Protein AF-A0A1M2ZY39-F1 (afdb_monomer)

Radius of gyration: 20.86 Å; Cα contacts (8 Å, |Δi|>4): 11; chains: 1; bounding box: 55×40×40 Å

Nearest PDB structures (foldseek):
  3m1a-assembly1_C  TM=8.459E-01  e=1.256E-02  Streptomyces avermitilis
  3m1a-assembly4_D  TM=7.550E-01  e=1.352E-02  Streptomyces avermitilis

Mean predicted aligned error: 12.31 Å

pLDDT: mean 77.25, std 17.29, range [39.25, 96.81]

Secondary structure (DSSP, 8-state):
---SSSSHHHHHHHHHHHHHTTT-SS-HHHHHHHHHHHHSSSS--S----SHHHHHHHHHHHHHHHHHHHHHHHHH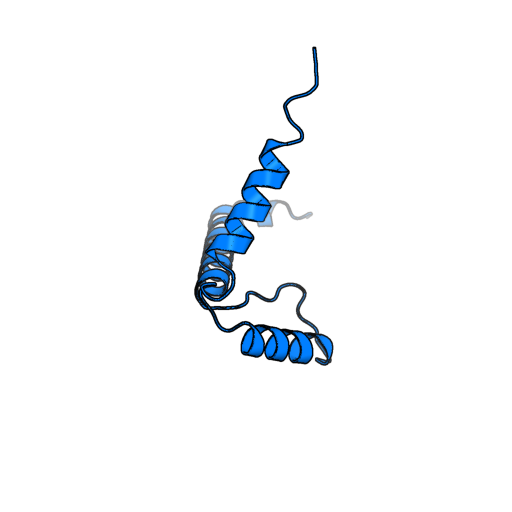HTTS--

Structure (mmCIF, N/CA/C/O backbone):
data_AF-A0A1M2ZY39-F1
#
_entry.id   AF-A0A1M2ZY39-F1
#
loop_
_atom_site.group_PDB
_atom_site.id
_atom_site.type_symbol
_atom_site.label_atom_id
_atom_site.label_alt_id
_atom_site.label_comp_id
_atom_site.label_asym_id
_atom_site.label_entity_id
_atom_site.label_seq_id
_atom_site.pdbx_PDB_ins_code
_atom_site.Cartn_x
_atom_site.Cartn_y
_atom_site.Cartn_z
_atom_site.occupancy
_atom_site.B_iso_or_equiv
_atom_site.auth_seq_id
_atom_site.auth_comp_id
_atom_site.auth_asym_id
_atom_site.auth_atom_id
_atom_site.pdbx_PDB_model_num
ATOM 1 N N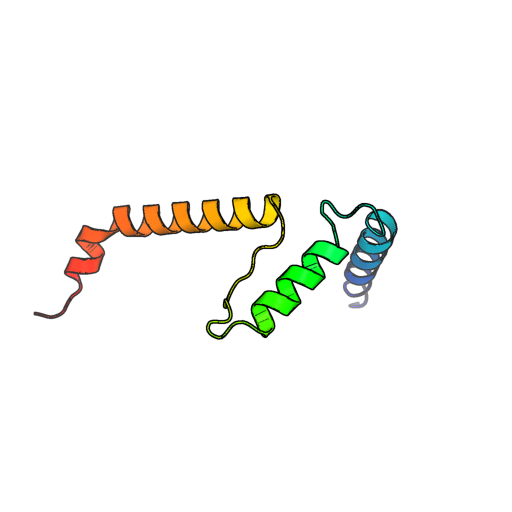 . MET A 1 1 ? 26.032 33.921 13.035 1.00 39.25 1 MET A N 1
ATOM 2 C CA . MET A 1 1 ? 26.796 32.693 12.719 1.00 39.25 1 MET A CA 1
ATOM 3 C C . MET A 1 1 ? 25.816 31.583 12.315 1.00 39.25 1 MET A C 1
ATOM 5 O O . MET A 1 1 ? 25.447 30.766 13.137 1.00 39.25 1 MET A O 1
ATOM 9 N N . VAL A 1 2 ? 25.297 31.603 11.077 1.00 47.53 2 VAL A N 1
ATOM 10 C CA . VAL A 1 2 ? 24.338 30.596 10.555 1.00 47.53 2 VAL A CA 1
ATOM 11 C C . VAL A 1 2 ? 24.635 30.366 9.071 1.00 47.53 2 VAL A C 1
ATOM 13 O O . VAL A 1 2 ? 23.954 30.891 8.200 1.00 47.53 2 VAL A O 1
ATOM 16 N N . ARG A 1 3 ? 25.705 29.632 8.758 1.00 48.56 3 ARG A N 1
ATOM 17 C CA . ARG A 1 3 ? 25.984 29.140 7.396 1.00 48.56 3 ARG A CA 1
ATOM 18 C C . ARG A 1 3 ? 26.724 27.803 7.454 1.00 48.56 3 ARG A C 1
ATOM 20 O O . ARG A 1 3 ? 27.878 27.728 7.067 1.00 48.56 3 ARG A O 1
ATOM 27 N N . HIS A 1 4 ? 26.092 26.751 7.979 1.00 47.19 4 HIS A N 1
ATOM 28 C CA . HIS A 1 4 ? 26.707 25.412 7.912 1.00 47.19 4 HIS A CA 1
ATOM 29 C C . HIS A 1 4 ? 25.747 24.218 7.801 1.00 47.19 4 HIS A C 1
ATOM 31 O O . HIS A 1 4 ? 26.194 23.084 7.752 1.00 47.19 4 HIS A O 1
ATOM 37 N N . ARG A 1 5 ? 24.425 24.427 7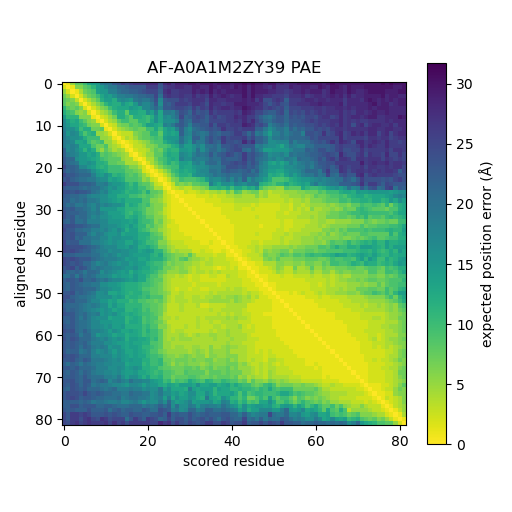.689 1.00 53.16 5 ARG A N 1
ATOM 38 C CA . ARG A 1 5 ? 23.454 23.311 7.611 1.00 53.16 5 ARG A CA 1
ATOM 39 C C . ARG A 1 5 ? 22.989 22.961 6.185 1.00 53.16 5 ARG A C 1
ATOM 41 O O . ARG A 1 5 ? 22.271 21.983 6.002 1.00 53.16 5 ARG A O 1
ATOM 48 N N . ARG A 1 6 ? 23.356 23.748 5.164 1.00 50.22 6 ARG A N 1
ATOM 49 C CA . ARG A 1 6 ? 22.845 23.572 3.786 1.00 50.22 6 ARG A CA 1
ATOM 50 C C . ARG A 1 6 ? 23.716 22.665 2.902 1.00 50.22 6 ARG A C 1
ATOM 52 O O . ARG A 1 6 ? 23.175 22.084 1.972 1.00 50.22 6 ARG A O 1
ATOM 59 N N . ASP A 1 7 ? 25.001 22.495 3.221 1.00 51.56 7 ASP A N 1
ATOM 60 C CA . ASP A 1 7 ? 25.951 21.727 2.392 1.00 51.56 7 ASP A CA 1
ATOM 61 C C . ASP A 1 7 ? 25.913 20.209 2.618 1.00 51.56 7 ASP A C 1
ATOM 63 O O . ASP A 1 7 ? 26.081 19.439 1.673 1.00 51.56 7 ASP A O 1
ATOM 67 N N . GLU A 1 8 ? 25.632 19.758 3.841 1.00 47.78 8 GLU A N 1
ATOM 68 C CA . GLU A 1 8 ? 25.672 18.328 4.187 1.00 47.78 8 GLU A CA 1
ATOM 69 C C . GLU A 1 8 ? 24.640 17.497 3.405 1.00 47.78 8 GLU A C 1
ATOM 71 O O . GLU A 1 8 ? 24.943 16.413 2.913 1.00 47.78 8 GLU A O 1
ATOM 76 N N . ARG A 1 9 ? 23.436 18.040 3.167 1.00 51.75 9 ARG A N 1
ATOM 77 C CA . ARG A 1 9 ? 22.380 17.332 2.415 1.00 51.75 9 ARG A CA 1
ATOM 78 C C . ARG A 1 9 ? 22.704 17.152 0.932 1.00 51.75 9 ARG A C 1
ATOM 80 O O . ARG A 1 9 ? 22.211 16.209 0.312 1.00 51.75 9 ARG A O 1
ATOM 87 N N . THR A 1 10 ? 23.509 18.044 0.367 1.00 52.59 10 THR A N 1
ATOM 88 C CA . THR A 1 10 ? 23.920 17.990 -1.039 1.00 52.59 10 THR A CA 1
ATOM 89 C C . THR A 1 10 ? 25.020 16.947 -1.230 1.00 52.59 10 THR A C 1
ATOM 91 O O . THR A 1 10 ? 24.964 16.169 -2.183 1.00 52.59 10 THR A O 1
ATOM 94 N N . LYS A 1 11 ? 25.962 16.856 -0.279 1.00 50.94 11 LYS A N 1
ATOM 95 C CA . LYS A 1 11 ? 27.036 15.851 -0.282 1.00 50.94 11 LYS A CA 1
ATOM 96 C C . LYS A 1 11 ? 26.496 14.424 -0.166 1.00 50.94 11 LYS A C 1
ATOM 98 O O . LYS A 1 11 ? 26.881 13.577 -0.964 1.00 50.94 11 LYS A O 1
ATOM 103 N N . THR A 1 12 ? 25.541 14.168 0.734 1.00 56.62 12 THR A N 1
ATOM 104 C CA . THR A 1 12 ? 24.939 12.828 0.900 1.00 56.62 12 THR A CA 1
ATOM 105 C C . THR A 1 12 ? 24.212 12.345 -0.358 1.00 56.62 12 THR A C 1
ATOM 107 O O . THR A 1 12 ? 24.336 11.183 -0.730 1.00 56.62 12 THR A O 1
ATOM 110 N N . ARG A 1 13 ? 23.483 13.229 -1.055 1.00 55.66 13 ARG A N 1
ATOM 111 C CA . ARG A 1 13 ? 22.776 12.881 -2.303 1.00 55.66 13 ARG A CA 1
ATOM 112 C C . ARG A 1 13 ? 23.729 12.574 -3.451 1.00 55.66 13 ARG A C 1
ATOM 114 O O . ARG A 1 13 ? 23.483 11.641 -4.207 1.00 55.66 13 ARG A O 1
ATOM 121 N N . LYS A 1 14 ? 24.799 13.363 -3.579 1.00 53.75 14 LYS A N 1
ATOM 122 C CA . LYS A 1 14 ? 25.806 13.168 -4.624 1.00 53.75 14 LYS A CA 1
ATOM 123 C C . LYS A 1 14 ? 26.554 11.849 -4.417 1.00 53.75 14 LYS A C 1
ATOM 125 O O . LYS A 1 14 ? 26.666 11.070 -5.352 1.00 53.75 14 LYS A O 1
ATOM 130 N N . HIS A 1 15 ? 26.931 11.553 -3.172 1.00 56.66 15 HIS A N 1
ATOM 131 C CA . HIS A 1 15 ? 27.626 10.317 -2.825 1.00 56.66 15 HIS A CA 1
ATOM 132 C C . HIS A 1 15 ? 26.743 9.070 -2.988 1.00 56.66 15 HIS A C 1
ATOM 134 O O . HIS A 1 15 ? 27.211 8.062 -3.502 1.00 56.66 15 HIS A O 1
ATOM 140 N N . TYR A 1 16 ? 25.453 9.150 -2.632 1.00 57.94 16 TYR A N 1
ATOM 141 C CA . TYR A 1 16 ? 24.483 8.068 -2.856 1.00 57.94 16 TYR A CA 1
ATOM 142 C C . TYR A 1 16 ? 24.246 7.787 -4.345 1.00 57.94 16 TYR A C 1
ATOM 144 O O . TYR A 1 16 ? 24.035 6.640 -4.718 1.00 57.94 16 TYR A O 1
ATOM 152 N N . ARG A 1 17 ? 24.287 8.819 -5.200 1.00 56.69 17 ARG A N 1
ATOM 153 C CA . ARG A 1 17 ? 24.195 8.653 -6.655 1.00 56.69 17 ARG A CA 1
ATOM 154 C C . ARG A 1 17 ? 25.464 8.001 -7.208 1.00 56.69 17 ARG A C 1
ATOM 156 O O . ARG A 1 17 ? 25.383 6.950 -7.817 1.00 56.69 17 ARG A O 1
ATOM 163 N N . GLU A 1 18 ? 26.635 8.535 -6.869 1.00 56.97 18 GLU A N 1
ATOM 164 C CA . GLU A 1 18 ? 27.933 8.023 -7.341 1.00 56.97 18 GLU A CA 1
ATOM 165 C C . GLU A 1 18 ? 28.229 6.570 -6.911 1.00 56.97 18 GLU A C 1
ATOM 167 O O . GLU A 1 18 ? 28.918 5.858 -7.633 1.00 56.97 18 GLU A O 1
ATOM 172 N N . THR A 1 19 ? 27.713 6.109 -5.763 1.00 57.28 19 THR A N 1
ATOM 173 C CA . THR A 1 19 ? 27.912 4.721 -5.281 1.00 57.28 19 THR A CA 1
ATOM 174 C C . THR A 1 19 ? 26.822 3.734 -5.699 1.00 57.28 19 THR A C 1
ATOM 176 O O . THR A 1 19 ? 27.069 2.528 -5.671 1.00 57.28 19 THR A O 1
ATOM 179 N N . ASN A 1 20 ? 25.641 4.215 -6.103 1.00 52.94 20 ASN A N 1
ATOM 180 C CA . ASN A 1 20 ? 24.534 3.362 -6.540 1.00 52.94 20 ASN A CA 1
ATOM 181 C C . ASN A 1 20 ? 24.247 3.444 -8.043 1.00 52.94 20 ASN A C 1
ATOM 183 O O . ASN A 1 20 ? 23.467 2.626 -8.519 1.00 52.94 20 ASN A O 1
ATOM 187 N N . ASP A 1 21 ? 24.848 4.366 -8.799 1.00 55.19 21 ASP A N 1
ATOM 188 C CA . ASP A 1 21 ? 24.753 4.402 -10.263 1.00 55.19 21 ASP A CA 1
ATOM 189 C C . ASP A 1 21 ? 25.210 3.035 -10.824 1.00 55.19 21 ASP A C 1
ATOM 191 O O . ASP A 1 21 ? 26.388 2.689 -10.801 1.00 55.19 21 ASP A O 1
ATOM 195 N N . GLY A 1 22 ? 24.246 2.210 -11.254 1.00 55.97 22 GLY A N 1
ATOM 196 C CA . GLY A 1 22 ? 24.466 0.836 -11.732 1.00 55.97 22 GLY A CA 1
ATOM 197 C C . GLY A 1 22 ? 24.472 -0.278 -10.668 1.00 55.97 22 GLY A C 1
ATOM 198 O O . GLY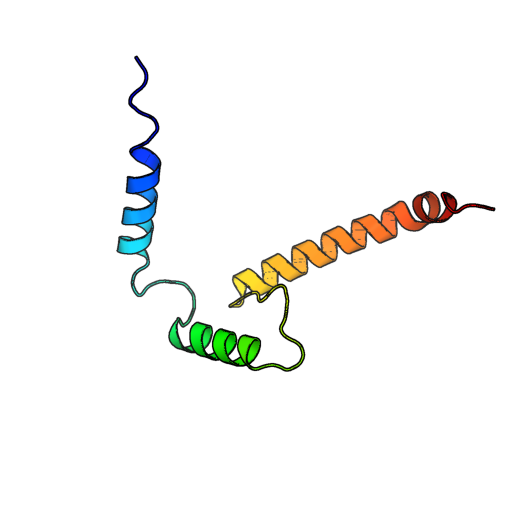 A 1 22 ? 24.532 -1.445 -11.040 1.00 55.97 22 GLY A O 1
ATOM 199 N N . ASN A 1 23 ? 24.369 0.043 -9.372 1.00 55.69 23 ASN A N 1
ATOM 200 C CA . ASN A 1 23 ? 24.348 -0.929 -8.262 1.00 55.69 23 ASN A CA 1
ATOM 201 C C . ASN A 1 23 ? 23.088 -0.816 -7.378 1.00 55.69 23 ASN A C 1
ATOM 203 O O . ASN A 1 23 ? 23.030 -1.351 -6.269 1.00 55.69 23 ASN A O 1
ATOM 207 N N . GLN A 1 24 ? 22.066 -0.089 -7.844 1.00 62.00 24 GLN A N 1
ATOM 208 C CA . GLN A 1 24 ? 20.755 -0.080 -7.200 1.00 62.00 24 GLN A CA 1
ATOM 209 C C . GLN A 1 24 ? 20.207 -1.511 -7.166 1.00 62.00 24 GLN A C 1
ATOM 211 O O . GLN A 1 24 ? 20.141 -2.181 -8.191 1.00 62.00 24 GLN A O 1
ATOM 216 N N . ALA A 1 25 ? 19.800 -1.985 -5.986 1.00 59.28 25 ALA A N 1
ATOM 217 C CA . ALA A 1 25 ? 19.159 -3.287 -5.857 1.00 59.28 25 ALA A CA 1
ATOM 218 C C . ALA A 1 25 ? 17.825 -3.285 -6.623 1.00 59.28 25 ALA A C 1
ATOM 220 O O . ALA A 1 25 ? 16.831 -2.726 -6.158 1.00 59.28 25 ALA A O 1
ATOM 221 N N . GLY A 1 26 ? 17.817 -3.903 -7.801 1.00 66.69 26 GLY A N 1
ATOM 222 C CA . GLY A 1 26 ? 16.680 -3.910 -8.714 1.00 66.69 26 GLY A CA 1
ATOM 223 C C . GLY A 1 26 ? 17.125 -3.720 -10.160 1.00 66.69 26 GLY A C 1
ATOM 224 O O . GLY A 1 26 ? 18.312 -3.711 -10.463 1.00 66.69 26 GLY A O 1
ATOM 225 N N . ASP A 1 27 ? 16.154 -3.593 -11.054 1.00 80.38 27 ASP A N 1
ATOM 226 C CA . ASP A 1 27 ? 16.367 -3.393 -12.484 1.00 80.38 27 ASP A CA 1
ATOM 227 C C . ASP A 1 27 ? 15.578 -2.133 -12.884 1.00 80.38 27 ASP A C 1
ATOM 229 O O . ASP A 1 27 ? 14.342 -2.150 -12.802 1.00 80.38 27 ASP A O 1
ATOM 233 N N . PRO A 1 28 ? 16.257 -1.016 -13.207 1.00 80.50 28 PRO A N 1
ATOM 234 C CA . PRO A 1 28 ? 15.596 0.254 -13.485 1.00 80.50 28 PRO A CA 1
ATOM 235 C C . PRO A 1 28 ? 14.724 0.192 -14.744 1.00 80.50 28 PRO A C 1
ATOM 237 O O . PRO A 1 28 ? 13.660 0.808 -14.756 1.00 80.50 28 PRO A O 1
ATOM 240 N N . ASP A 1 29 ? 15.099 -0.601 -15.751 1.00 84.44 29 ASP A N 1
ATOM 241 C CA . ASP A 1 29 ? 14.304 -0.760 -16.973 1.00 84.44 29 ASP A CA 1
ATOM 242 C C . ASP A 1 29 ? 12.980 -1.464 -16.658 1.00 84.44 29 ASP A C 1
ATOM 244 O O . ASP A 1 29 ? 11.905 -1.025 -17.077 1.00 84.44 29 ASP A O 1
ATOM 248 N N . LYS A 1 30 ? 13.026 -2.507 -15.818 1.00 86.06 30 LYS A N 1
ATOM 249 C CA . LYS A 1 30 ? 11.804 -3.161 -15.320 1.00 86.06 30 LYS A CA 1
ATOM 250 C C . LYS A 1 30 ? 10.959 -2.233 -14.452 1.00 86.06 30 LYS A C 1
ATOM 252 O O . LYS A 1 30 ? 9.736 -2.288 -14.529 1.00 86.06 30 LYS A O 1
ATOM 257 N N . ALA A 1 31 ? 11.581 -1.386 -13.635 1.00 86.88 31 ALA A N 1
ATOM 258 C CA . ALA A 1 31 ? 10.858 -0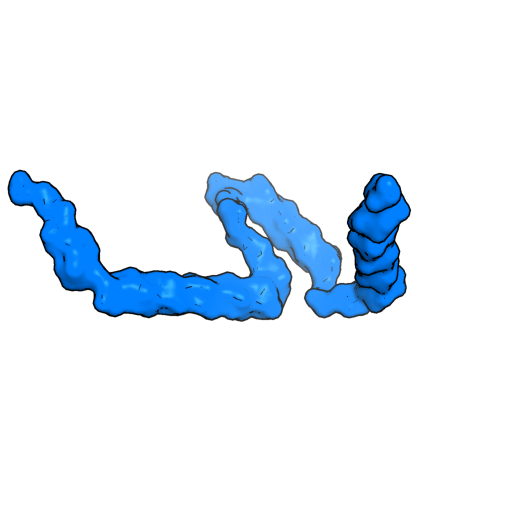.421 -12.811 1.00 86.88 31 ALA A CA 1
ATOM 259 C C . ALA A 1 31 ? 10.084 0.588 -13.675 1.00 86.88 31 ALA A C 1
ATOM 261 O O . ALA A 1 31 ? 8.907 0.832 -13.417 1.00 86.88 31 ALA A O 1
ATOM 262 N N . VAL A 1 32 ? 10.712 1.121 -14.729 1.00 89.44 32 VAL A N 1
ATOM 263 C CA . VAL A 1 32 ? 10.057 2.028 -15.683 1.00 89.44 32 VAL A CA 1
ATOM 264 C C . VAL A 1 32 ? 8.897 1.334 -16.395 1.00 89.44 32 VAL A C 1
ATOM 266 O O . VAL A 1 32 ? 7.817 1.913 -16.479 1.00 89.44 32 VAL A O 1
ATOM 269 N N . ALA A 1 33 ? 9.076 0.089 -16.843 1.00 89.44 33 ALA A N 1
ATOM 270 C CA . ALA A 1 33 ? 8.005 -0.668 -17.490 1.00 89.44 33 ALA A CA 1
ATOM 271 C C . ALA A 1 33 ? 6.765 -0.815 -16.588 1.00 89.44 33 ALA A C 1
ATOM 273 O O . ALA A 1 33 ? 5.643 -0.607 -17.045 1.00 89.44 33 ALA A O 1
ATOM 274 N N . VAL A 1 34 ? 6.961 -1.107 -15.298 1.00 90.44 34 VAL A N 1
ATOM 275 C CA . VAL A 1 34 ? 5.863 -1.222 -14.321 1.00 90.44 34 VAL A CA 1
ATOM 276 C C . VAL A 1 34 ? 5.206 0.134 -14.039 1.00 90.44 34 VAL A C 1
ATOM 278 O O . VAL A 1 34 ? 3.992 0.201 -13.876 1.00 90.44 34 VAL A O 1
ATOM 281 N N . ILE A 1 35 ? 5.976 1.227 -14.013 1.00 90.81 35 ILE A N 1
ATOM 282 C CA . ILE A 1 35 ? 5.416 2.580 -13.858 1.00 90.81 35 ILE A CA 1
ATOM 283 C C . ILE A 1 35 ? 4.522 2.937 -15.048 1.00 90.81 35 ILE A C 1
ATOM 285 O O . ILE A 1 35 ? 3.419 3.428 -14.834 1.00 90.81 35 ILE A O 1
ATOM 289 N N . LEU A 1 36 ? 4.969 2.679 -16.281 1.00 91.44 36 LEU A N 1
ATOM 290 C CA . LEU A 1 36 ? 4.164 2.947 -17.478 1.00 91.44 36 LEU A CA 1
ATOM 291 C C . LEU A 1 36 ? 2.858 2.147 -17.456 1.00 91.44 36 LEU A C 1
ATOM 293 O O . LEU A 1 36 ? 1.792 2.719 -17.644 1.00 91.44 36 LEU A O 1
ATOM 297 N N . GLN A 1 37 ? 2.925 0.861 -17.099 1.00 90.50 37 GLN A N 1
ATOM 298 C CA . GLN A 1 37 ? 1.730 0.029 -16.926 1.00 90.50 37 GLN A CA 1
ATOM 299 C C . GLN A 1 37 ? 0.754 0.596 -15.891 1.00 90.50 37 GLN A C 1
ATOM 301 O O . GLN A 1 37 ? -0.450 0.546 -16.103 1.00 90.50 37 GLN A O 1
ATOM 306 N N . ALA A 1 38 ? 1.258 1.126 -14.776 1.00 91.12 38 ALA A N 1
ATOM 307 C CA . ALA A 1 38 ? 0.415 1.708 -13.738 1.00 91.12 38 ALA A CA 1
ATOM 308 C C . ALA A 1 38 ? -0.235 3.033 -14.167 1.00 91.12 38 ALA A C 1
ATOM 310 O O . ALA A 1 38 ? -1.337 3.332 -13.722 1.00 91.12 38 ALA A O 1
ATOM 311 N N . VAL A 1 39 ? 0.441 3.822 -15.009 1.00 90.94 39 VAL A N 1
ATOM 312 C CA . VAL A 1 39 ? -0.102 5.072 -15.569 1.00 90.94 39 VAL A CA 1
ATOM 313 C C . VAL A 1 39 ? -1.180 4.791 -16.614 1.00 90.94 39 VAL A C 1
ATOM 315 O O . VAL A 1 39 ? -2.167 5.520 -16.666 1.00 90.94 39 VAL A O 1
ATOM 318 N N . ASP A 1 40 ? -1.005 3.737 -17.410 1.00 92.44 40 ASP A N 1
ATOM 319 C CA . ASP A 1 40 ? -1.948 3.345 -18.462 1.00 92.44 40 ASP A CA 1
ATOM 320 C C . ASP A 1 40 ? -3.115 2.477 -17.942 1.00 92.44 40 ASP A C 1
ATOM 322 O O . ASP A 1 40 ? -4.006 2.119 -18.711 1.00 92.44 40 ASP A O 1
ATOM 326 N N . ALA A 1 41 ? -3.122 2.105 -16.657 1.00 91.69 41 ALA A N 1
ATOM 327 C CA . ALA A 1 41 ? -4.173 1.285 -16.063 1.00 91.69 41 ALA A CA 1
ATOM 328 C C . ALA A 1 41 ? -5.450 2.099 -15.805 1.00 91.69 41 ALA A C 1
ATOM 330 O O . ALA A 1 41 ? -5.395 3.191 -15.240 1.00 91.69 41 ALA A O 1
ATOM 331 N N . ASP A 1 42 ? -6.609 1.517 -16.130 1.00 87.81 42 ASP A N 1
ATOM 332 C CA . ASP A 1 42 ? -7.920 2.120 -15.844 1.00 87.81 42 ASP A CA 1
ATOM 333 C C . ASP A 1 42 ? -8.126 2.396 -14.340 1.00 87.81 42 ASP A C 1
ATOM 335 O O . ASP A 1 42 ? -8.785 3.365 -13.966 1.00 87.81 42 ASP A O 1
ATOM 339 N N . ASP A 1 43 ? -7.535 1.561 -13.480 1.00 88.88 43 ASP A N 1
ATOM 340 C CA . ASP A 1 43 ? -7.493 1.735 -12.025 1.00 88.88 43 ASP A CA 1
ATOM 341 C C . ASP A 1 43 ? -6.039 1.916 -11.565 1.00 88.88 43 ASP A C 1
ATOM 343 O O . ASP A 1 43 ? -5.346 0.973 -11.165 1.00 88.88 43 ASP A O 1
ATOM 347 N N . ALA A 1 44 ? -5.539 3.143 -11.716 1.00 86.31 44 ALA A N 1
ATOM 348 C CA . ALA A 1 44 ? -4.164 3.484 -11.383 1.00 86.31 44 ALA A CA 1
ATOM 349 C C . ALA A 1 44 ? -3.922 3.426 -9.856 1.00 86.31 44 ALA A C 1
ATO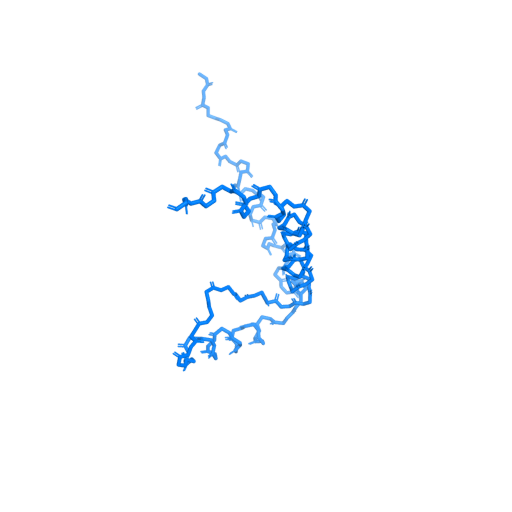M 351 O O . ALA A 1 44 ? -4.610 4.103 -9.084 1.00 86.31 44 ALA A O 1
ATOM 352 N N . PRO A 1 45 ? -2.901 2.685 -9.381 1.00 87.06 45 PRO A N 1
ATOM 353 C CA . PRO A 1 45 ? -2.656 2.524 -7.954 1.00 87.06 45 PRO A CA 1
ATOM 354 C C . PRO A 1 45 ? -2.107 3.808 -7.314 1.00 87.06 45 PRO A C 1
ATOM 356 O O . PRO A 1 45 ? -1.127 4.388 -7.781 1.00 87.06 45 PRO A O 1
ATOM 359 N N . LEU A 1 46 ? -2.655 4.195 -6.155 1.00 89.44 46 LEU A N 1
ATOM 360 C CA . LEU A 1 46 ? -2.139 5.323 -5.359 1.00 89.44 46 LEU A CA 1
ATOM 361 C C . LEU A 1 46 ? -0.718 5.068 -4.818 1.00 89.44 46 LEU A C 1
ATOM 363 O O . LEU A 1 46 ? 0.076 5.996 -4.632 1.00 89.44 46 LEU A O 1
ATOM 367 N N . HIS A 1 47 ? -0.391 3.805 -4.538 1.00 89.81 47 HIS A N 1
ATOM 368 C CA . HIS A 1 47 ? 0.906 3.384 -4.018 1.00 89.81 47 HIS A CA 1
ATOM 369 C C . HIS A 1 47 ? 1.427 2.181 -4.801 1.00 89.81 47 HIS A C 1
ATOM 371 O O . HIS A 1 47 ? 0.768 1.148 -4.861 1.00 89.81 47 HIS A O 1
ATOM 377 N N . LEU A 1 48 ? 2.641 2.301 -5.347 1.00 91.31 48 LEU A N 1
ATOM 378 C CA . LEU A 1 48 ? 3.268 1.275 -6.181 1.00 91.31 48 LEU A CA 1
ATOM 379 C C . LEU A 1 48 ? 4.668 0.915 -5.648 1.00 91.31 48 LEU A C 1
ATOM 381 O O . LEU A 1 48 ? 5.663 1.525 -6.050 1.00 91.31 48 LEU A O 1
ATOM 385 N N . PRO A 1 49 ? 4.779 -0.037 -4.702 1.00 89.62 49 PRO A N 1
ATOM 386 C CA . PRO A 1 49 ? 6.069 -0.486 -4.187 1.00 89.62 49 PRO A CA 1
ATOM 387 C C . PRO A 1 49 ? 6.851 -1.259 -5.260 1.00 89.62 49 PRO A C 1
ATOM 389 O O . PRO A 1 49 ? 6.467 -2.358 -5.654 1.00 89.62 49 PRO A O 1
ATOM 392 N N . LEU A 1 50 ? 7.978 -0.707 -5.714 1.00 89.56 50 LEU A N 1
ATOM 393 C CA . LEU A 1 50 ? 8.810 -1.328 -6.747 1.00 89.56 50 LEU A CA 1
ATOM 394 C C . LEU A 1 50 ? 9.937 -2.163 -6.130 1.00 89.56 50 LEU A C 1
ATOM 396 O O . LEU A 1 50 ? 10.788 -1.663 -5.394 1.00 89.56 50 LEU A O 1
ATOM 400 N N . GLY A 1 51 ? 9.951 -3.452 -6.469 1.00 86.00 51 GLY A N 1
ATOM 401 C CA . 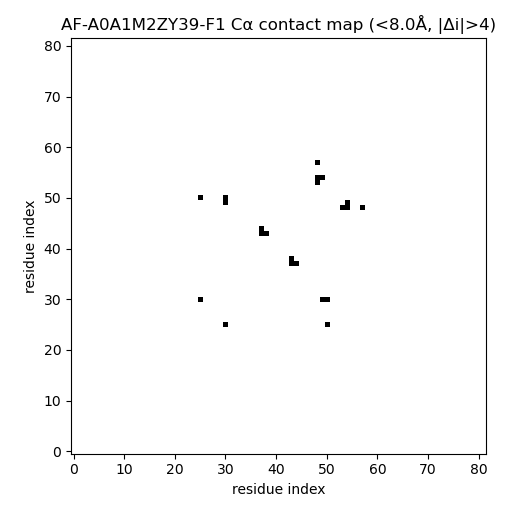GLY A 1 51 ? 10.959 -4.407 -6.016 1.00 86.00 51 GLY A CA 1
ATOM 402 C C . GLY A 1 51 ? 10.650 -5.067 -4.666 1.00 86.00 51 GLY A C 1
ATOM 403 O O . GLY A 1 51 ? 9.826 -4.610 -3.873 1.00 86.00 51 GLY A O 1
ATOM 404 N N . ARG A 1 52 ? 11.347 -6.180 -4.392 1.00 83.44 52 ARG A N 1
ATOM 405 C CA . ARG A 1 52 ? 11.081 -7.071 -3.245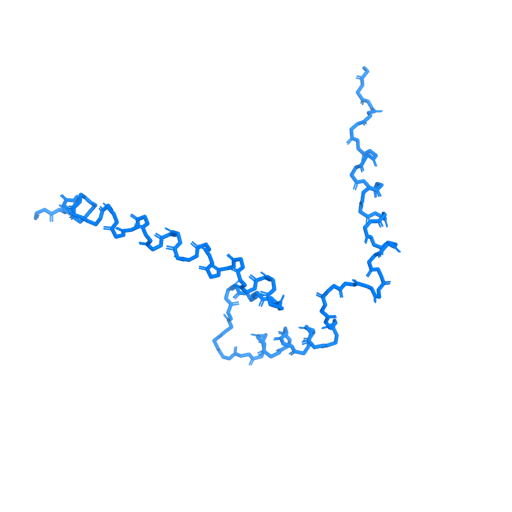 1.00 83.44 52 ARG A CA 1
ATOM 406 C C . ARG A 1 52 ? 11.173 -6.365 -1.892 1.00 83.44 52 ARG A C 1
ATOM 408 O O . ARG A 1 52 ? 10.359 -6.630 -1.015 1.00 83.44 52 ARG A O 1
ATOM 415 N N . ALA A 1 53 ? 12.163 -5.493 -1.711 1.00 84.88 53 ALA A N 1
ATOM 416 C CA . ALA A 1 53 ? 12.356 -4.787 -0.447 1.00 84.88 53 ALA A CA 1
ATOM 417 C C . ALA A 1 53 ? 11.215 -3.795 -0.175 1.00 84.88 53 ALA A C 1
ATOM 419 O O . ALA A 1 53 ? 10.649 -3.807 0.916 1.00 84.88 53 ALA A O 1
ATOM 420 N N . ALA A 1 54 ? 10.837 -2.988 -1.173 1.00 87.25 54 ALA A N 1
ATOM 421 C CA . ALA A 1 54 ? 9.730 -2.042 -1.051 1.00 87.25 54 ALA A CA 1
ATOM 422 C C . ALA A 1 54 ? 8.406 -2.769 -0.777 1.00 87.25 54 ALA A C 1
ATOM 424 O O . ALA A 1 54 ? 7.669 -2.379 0.127 1.00 87.25 54 ALA A O 1
ATOM 425 N N . HIS A 1 55 ? 8.153 -3.871 -1.490 1.00 89.69 55 HIS A N 1
ATOM 426 C CA . HIS A 1 55 ? 6.981 -4.712 -1.262 1.00 89.69 55 HIS A CA 1
ATOM 427 C C . HIS A 1 55 ? 6.958 -5.286 0.162 1.00 89.69 55 HIS A C 1
ATOM 429 O O . HIS A 1 55 ? 5.954 -5.185 0.856 1.00 89.69 55 HIS A O 1
ATOM 435 N N . ALA A 1 56 ? 8.075 -5.837 0.648 1.00 89.19 56 ALA A N 1
ATOM 436 C CA . ALA A 1 56 ? 8.151 -6.387 2.002 1.00 89.19 56 ALA A CA 1
ATOM 437 C C . ALA A 1 56 ? 7.927 -5.325 3.094 1.00 89.19 56 ALA A C 1
ATOM 439 O O . ALA A 1 56 ? 7.356 -5.628 4.140 1.00 89.19 56 ALA A O 1
ATOM 440 N N . ILE A 1 57 ? 8.374 -4.086 2.871 1.00 91.75 57 ILE A N 1
ATOM 441 C CA . ILE A 1 57 ? 8.132 -2.966 3.791 1.00 91.75 57 ILE A CA 1
ATOM 442 C C . ILE A 1 57 ? 6.647 -2.587 3.802 1.00 91.75 57 ILE A C 1
ATOM 444 O O . ILE A 1 57 ? 6.084 -2.389 4.880 1.00 91.75 57 ILE A O 1
ATOM 448 N N . ALA A 1 58 ? 6.014 -2.507 2.628 1.00 93.50 58 ALA A N 1
ATOM 449 C CA . ALA A 1 58 ? 4.590 -2.203 2.512 1.00 93.50 58 ALA A CA 1
ATOM 450 C C . ALA A 1 58 ? 3.729 -3.257 3.230 1.00 93.50 58 ALA A C 1
ATOM 452 O O . ALA A 1 58 ? 2.904 -2.895 4.067 1.00 93.50 58 ALA A O 1
ATOM 453 N N . GLU A 1 59 ? 4.004 -4.542 2.995 1.00 94.69 59 GLU A N 1
ATOM 454 C CA . GLU A 1 59 ? 3.322 -5.666 3.654 1.00 94.69 59 GLU A CA 1
ATOM 455 C C . GLU A 1 59 ? 3.443 -5.608 5.177 1.00 94.69 59 GLU A C 1
ATOM 457 O O . GLU A 1 59 ? 2.453 -5.711 5.898 1.00 94.69 59 GLU A O 1
ATOM 462 N N . ARG A 1 60 ? 4.652 -5.364 5.697 1.00 95.69 60 ARG A N 1
ATOM 463 C CA . ARG A 1 60 ? 4.866 -5.232 7.147 1.00 95.69 60 ARG A CA 1
ATOM 464 C C . ARG A 1 60 ? 4.059 -4.086 7.745 1.00 95.69 60 ARG A C 1
ATOM 466 O O . ARG A 1 60 ? 3.526 -4.232 8.841 1.00 95.69 60 ARG A O 1
ATOM 473 N N . LYS A 1 61 ? 3.975 -2.953 7.043 1.00 94.25 61 LYS A N 1
ATOM 474 C CA . LYS A 1 61 ? 3.203 -1.795 7.503 1.00 94.25 61 LYS A CA 1
ATOM 475 C C . LYS A 1 61 ? 1.705 -2.098 7.520 1.00 94.25 61 LYS A C 1
ATOM 477 O O . LYS A 1 61 ? 1.043 -1.751 8.493 1.00 94.25 61 LYS A O 1
ATOM 482 N N . LEU A 1 62 ? 1.189 -2.748 6.477 1.00 96.38 62 LEU A N 1
ATOM 483 C CA . LEU A 1 62 ? -0.212 -3.166 6.403 1.00 96.38 62 LEU A CA 1
ATOM 484 C C . LEU A 1 62 ? -0.556 -4.164 7.510 1.00 96.38 62 LEU A C 1
ATOM 486 O O . LEU A 1 62 ? -1.562 -3.988 8.189 1.00 96.38 62 LEU A O 1
ATOM 490 N N . ALA A 1 63 ? 0.303 -5.157 7.744 1.00 96.81 63 ALA A N 1
ATOM 491 C CA . ALA A 1 63 ? 0.109 -6.144 8.801 1.00 96.81 63 ALA A CA 1
ATOM 492 C C . ALA A 1 63 ? 0.098 -5.507 10.199 1.00 96.81 63 ALA A C 1
ATOM 494 O O . ALA A 1 63 ? -0.771 -5.825 11.006 1.00 96.81 63 ALA A O 1
ATOM 495 N N . ALA A 1 64 ? 1.023 -4.582 10.475 1.00 95.38 64 ALA A N 1
ATOM 496 C CA . ALA A 1 64 ? 1.049 -3.855 11.743 1.00 95.38 64 ALA A CA 1
ATOM 497 C C . ALA A 1 64 ? -0.223 -3.017 11.934 1.00 95.38 64 ALA A C 1
ATOM 499 O O . ALA A 1 64 ? -0.890 -3.136 12.955 1.00 95.38 64 ALA A O 1
ATOM 500 N N . PHE A 1 65 ? -0.605 -2.245 10.913 1.00 95.81 65 PHE A N 1
ATOM 501 C CA . PHE A 1 65 ? -1.815 -1.427 10.954 1.00 95.81 65 PHE A CA 1
ATOM 502 C C . PHE A 1 65 ? -3.083 -2.266 11.139 1.00 95.81 65 PHE A C 1
ATOM 504 O O . PHE A 1 65 ? -3.972 -1.892 11.899 1.00 95.81 65 PHE A O 1
ATOM 511 N N . ARG A 1 66 ? -3.162 -3.429 10.482 1.00 95.19 66 ARG A N 1
ATOM 512 C CA . ARG A 1 66 ? -4.268 -4.366 10.681 1.00 95.19 66 ARG A CA 1
ATOM 513 C C . ARG A 1 66 ? -4.308 -4.892 12.114 1.00 95.19 66 ARG A C 1
ATOM 515 O O . ARG A 1 66 ? -5.384 -4.927 12.698 1.00 95.19 66 ARG A O 1
ATOM 522 N N . GLY A 1 67 ? -3.153 -5.253 12.672 1.00 95.69 67 GLY A N 1
ATOM 523 C CA . GLY A 1 67 ? -3.040 -5.679 14.066 1.00 95.69 67 GLY A CA 1
ATOM 524 C C . GLY A 1 67 ? -3.533 -4.615 15.045 1.00 95.69 67 GLY A C 1
ATOM 525 O O . GLY A 1 67 ? -4.262 -4.943 15.976 1.00 95.69 67 GLY A O 1
ATOM 526 N N . ASP A 1 68 ? -3.208 -3.345 14.794 1.00 93.81 68 ASP A N 1
ATOM 527 C CA . ASP A 1 68 ? -3.722 -2.230 15.591 1.00 93.81 68 ASP A CA 1
ATOM 528 C C . ASP A 1 68 ? -5.254 -2.122 15.477 1.00 93.81 68 ASP A C 1
ATOM 530 O O . ASP A 1 68 ? -5.936 -2.006 16.488 1.00 93.81 68 ASP A O 1
ATOM 534 N N . ILE A 1 69 ? -5.831 -2.222 14.274 1.00 94.06 69 ILE A N 1
ATOM 535 C CA . ILE A 1 69 ? -7.297 -2.204 14.106 1.00 94.06 69 ILE A CA 1
ATOM 536 C C . ILE A 1 69 ? -7.957 -3.338 14.896 1.00 94.06 69 ILE A C 1
ATOM 538 O O . ILE A 1 69 ? -8.908 -3.098 15.637 1.00 94.06 69 ILE A O 1
ATOM 542 N N . ASP A 1 70 ? -7.449 -4.562 14.753 1.00 92.88 70 ASP A N 1
ATOM 543 C CA . ASP A 1 70 ? -8.041 -5.736 15.393 1.00 92.88 70 ASP A CA 1
ATOM 544 C C . ASP A 1 70 ? -7.943 -5.646 16.927 1.00 92.88 70 ASP A C 1
ATOM 546 O O . ASP A 1 70 ? -8.902 -5.973 17.624 1.00 92.88 70 ASP A O 1
ATOM 550 N N . ALA A 1 71 ? -6.830 -5.132 17.465 1.00 92.94 71 ALA A N 1
ATOM 551 C CA . ALA A 1 71 ? -6.634 -4.963 18.906 1.00 92.94 71 ALA A CA 1
ATOM 552 C C . ALA A 1 71 ? -7.576 -3.926 19.544 1.00 92.94 71 ALA A C 1
ATOM 554 O O . ALA A 1 71 ? -7.871 -4.019 20.735 1.00 92.94 71 ALA A O 1
ATOM 555 N N . TRP A 1 72 ? -8.039 -2.942 18.771 1.00 91.12 72 TRP A N 1
ATOM 556 C CA . TRP A 1 72 ? -8.867 -1.835 19.260 1.00 91.12 72 TRP A CA 1
ATOM 557 C C . TRP A 1 72 ? -10.311 -1.873 18.733 1.00 91.12 72 TRP A C 1
ATOM 559 O O . TRP A 1 72 ? -11.077 -0.938 18.975 1.00 91.12 72 TRP A O 1
ATOM 569 N N . CYS A 1 73 ? -10.703 -2.943 18.039 1.00 88.50 73 CYS A N 1
ATOM 570 C CA . CYS A 1 73 ? -11.995 -3.081 17.363 1.00 88.50 73 CYS A CA 1
ATOM 571 C C . CYS A 1 73 ? -13.184 -2.854 18.314 1.00 88.50 73 CYS A C 1
ATOM 573 O O . CYS A 1 73 ? -14.012 -1.978 1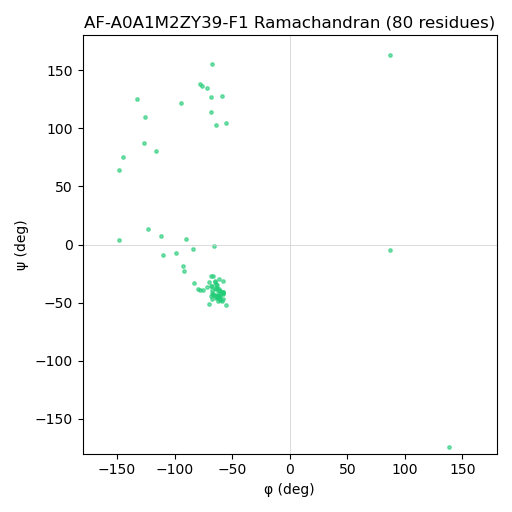8.071 1.00 88.50 73 CYS A O 1
ATOM 575 N N . ASP A 1 74 ? -13.211 -3.559 19.448 1.00 81.56 74 ASP A N 1
ATOM 576 C CA . ASP A 1 74 ? -14.340 -3.520 20.387 1.00 81.56 74 ASP A CA 1
ATOM 577 C C . ASP A 1 74 ? -14.581 -2.114 20.958 1.00 81.56 74 ASP A C 1
ATOM 579 O O . ASP A 1 74 ? -15.720 -1.680 21.112 1.00 81.56 74 ASP A O 1
ATOM 583 N N . ILE A 1 75 ? -13.504 -1.376 21.244 1.00 84.25 75 ILE A N 1
ATOM 584 C CA . ILE A 1 75 ? -13.576 -0.030 21.828 1.00 84.25 75 ILE A CA 1
ATOM 585 C C . ILE A 1 75 ? -13.906 1.009 20.756 1.00 84.25 75 ILE A C 1
ATOM 587 O O . ILE A 1 75 ? -14.647 1.948 21.021 1.00 84.25 75 ILE A O 1
ATOM 591 N N . THR A 1 76 ? -13.352 0.864 19.551 1.00 84.44 76 THR A N 1
ATOM 592 C CA . THR A 1 76 ? -13.542 1.839 18.467 1.00 84.44 76 THR A CA 1
ATOM 593 C C . THR A 1 76 ? -14.928 1.738 17.841 1.00 84.44 76 THR A C 1
ATOM 595 O O . THR A 1 76 ? -15.541 2.772 17.592 1.00 84.44 76 THR A O 1
ATOM 598 N N . ILE A 1 77 ? -15.473 0.531 17.664 1.00 86.62 77 ILE A N 1
ATOM 599 C CA . ILE A 1 77 ? -16.851 0.342 17.180 1.00 86.62 77 ILE A CA 1
ATOM 600 C C . ILE A 1 77 ? -17.866 0.835 18.215 1.00 86.62 77 ILE A C 1
ATOM 602 O O . ILE A 1 77 ? -18.863 1.446 17.849 1.00 86.62 77 ILE A O 1
ATOM 606 N N . ALA A 1 78 ? -17.593 0.658 19.511 1.00 78.56 78 ALA A N 1
ATOM 607 C CA . ALA A 1 78 ? -18.458 1.152 20.583 1.00 78.56 78 ALA A CA 1
ATOM 608 C C . ALA A 1 78 ? -18.541 2.693 20.680 1.00 78.56 78 ALA A C 1
ATOM 610 O O . ALA A 1 78 ? -19.248 3.205 21.543 1.00 78.56 78 ALA A O 1
ATOM 611 N N . THR A 1 79 ? -17.822 3.437 19.827 1.00 78.94 79 THR A N 1
ATOM 612 C CA . THR A 1 79 ? -17.954 4.902 19.705 1.00 78.94 79 THR A CA 1
ATOM 613 C C . THR A 1 79 ? -18.996 5.352 18.680 1.00 78.94 79 THR A C 1
ATOM 615 O O . THR A 1 79 ? -19.107 6.554 18.434 1.00 78.94 79 THR A O 1
ATOM 618 N N . ASP A 1 80 ? -19.742 4.422 18.078 1.00 72.94 80 ASP A N 1
ATOM 619 C CA . ASP A 1 80 ? -20.828 4.771 17.163 1.00 72.94 80 ASP A CA 1
ATOM 620 C C . ASP A 1 80 ? -21.995 5.461 17.897 1.00 72.94 80 ASP A C 1
ATOM 622 O O . ASP A 1 80 ? -22.163 5.319 19.111 1.00 72.94 80 ASP A O 1
ATOM 626 N N . PHE A 1 81 ? -22.772 6.259 17.165 1.00 58.16 81 PHE A N 1
ATOM 627 C CA . PHE A 1 81 ? -23.948 6.941 17.711 1.00 58.16 81 PHE A CA 1
ATOM 628 C C . PHE A 1 81 ? -25.129 5.958 17.832 1.00 58.16 81 PHE A C 1
ATOM 630 O O . PHE A 1 81 ? -25.355 5.173 16.913 1.00 58.16 81 PHE A O 1
ATOM 637 N N . ASP A 1 82 ? -25.882 6.028 18.940 1.00 63.84 82 ASP A N 1
ATOM 638 C CA . ASP A 1 82 ? -27.147 5.287 19.143 1.00 63.84 82 ASP A CA 1
ATOM 639 C C . ASP A 1 82 ? -28.240 5.667 18.122 1.00 63.84 82 ASP A C 1
ATOM 641 O O . ASP A 1 82 ? -28.400 6.881 17.829 1.00 63.84 82 ASP A O 1
#

Sequence (82 aa):
MVRHRRDERTKTRKHYRETNDGNQAGDPDKAVAVILQAVDADDAPLHLPLGRAAHAIAERKLAAFRGDIDAWCDITIATDFD

Solvent-accessible surface area (backbone atoms only — not comparable to full-atom values): 5191 Å² total; per-residue (Å²): 143,87,87,76,82,74,60,61,66,54,53,55,55,53,52,52,45,74,72,30,71,92,61,54,94,70,55,70,71,60,51,51,54,54,50,53,52,40,71,74,36,97,78,53,68,94,74,79,64,72,56,71,68,42,40,53,51,51,51,52,51,50,53,51,52,49,51,52,50,65,76,42,39,77,66,58,61,69,67,61,84,134

Foldseek 3Di:
DDDDPPVVVVVVVVVCCVVCVVPPPADVVVVVVVVVVLVPDPDRDPDDQPDDVSVVVVVVVVVVVVVVCVVCVVVVVVPDDD